Protein AF-A0A2E3BXY6-F1 (afdb_monomer)

Sequence (106 aa):
MKKYFLTLIILLLTLNFSFANSNYKSIEEVKSLNFELFEEIGLDENKMNYVSRVIYSTYKKAQHMASNGAAPQKALSLDKEAEEMLLRVLSHTELKKFNSIKHKLK

Radius of gyration: 14.96 Å; Cα contacts (8 Å, |Δi|>4): 57; chains: 1; bounding box: 46×29×30 Å

Secondary structure (DSSP, 8-state):
-HHHHHHHHHHHHHHT-TTSS-----HHHHHHHHHHHHHHHT--HHHHHHHHHHHHHHHHHHHHHHHTT--THHHHHHHHHHHHHHTTTS-HHHHHHHHHHGGG--

pLDDT: mean 81.66, std 17.7, range [39.91, 97.81]

Foldseek 3Di:
DVVVVVVVVVVVLVLLPLLPPDPDPDLVSLLVQCVVVCVVLVDDPVLSSQLSVLSVVLSVVVVVCVVVVHDPVVNVVSVVVSLVSSVVPDDPS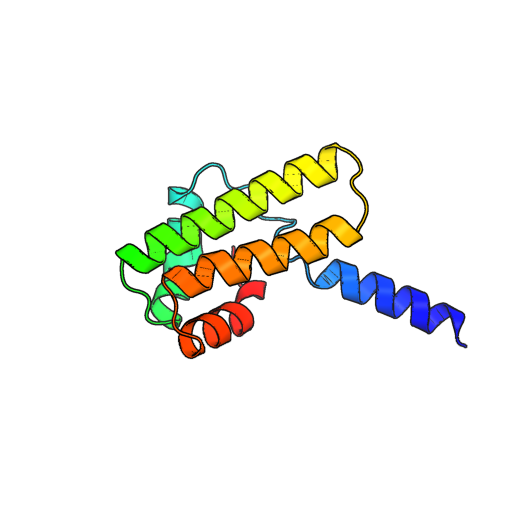SSVSCSVCVSVRD

Solvent-accessible surface area (backbone atoms only — not comparable to full-atom values): 6147 Å² total; per-residue (Å²): 122,69,69,63,53,54,54,48,52,54,52,54,60,61,64,72,55,60,66,81,79,52,83,78,88,47,45,65,51,42,34,66,61,33,43,71,61,39,52,73,67,63,52,51,73,69,48,43,55,52,50,19,46,48,51,46,50,52,48,54,51,49,52,53,35,63,76,67,71,57,61,71,71,59,55,61,52,48,55,52,51,46,51,62,58,45,55,76,76,35,52,73,68,50,46,52,49,47,65,75,48,51,80,70,55,89

Structure (mmCIF, N/CA/C/O backbone):
data_AF-A0A2E3BXY6-F1
#
_entry.id   AF-A0A2E3BXY6-F1
#
loop_
_atom_site.group_PDB
_atom_site.id
_atom_site.type_symbol
_atom_site.label_atom_id
_atom_site.label_alt_id
_atom_site.label_comp_id
_atom_site.label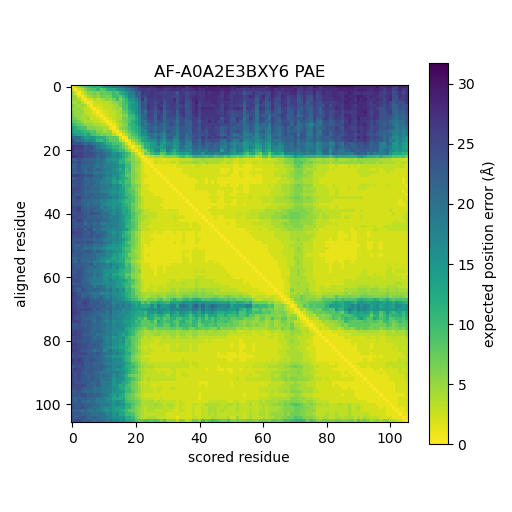_asym_id
_atom_site.label_entity_id
_atom_site.label_seq_id
_atom_site.pdbx_PDB_ins_code
_atom_site.Cartn_x
_atom_site.Cartn_y
_atom_site.Cartn_z
_atom_site.occupancy
_atom_site.B_iso_or_equiv
_atom_site.auth_seq_id
_atom_site.auth_comp_id
_atom_site.auth_asym_id
_atom_site.auth_atom_id
_atom_site.pdbx_PDB_model_num
ATOM 1 N N . MET A 1 1 ? 34.441 -18.0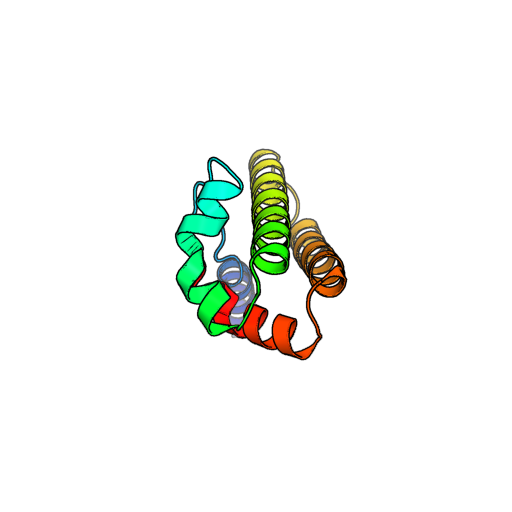94 7.442 1.00 49.41 1 MET A N 1
ATOM 2 C CA . MET A 1 1 ? 32.982 -18.122 7.708 1.00 49.41 1 MET A CA 1
ATOM 3 C C . MET A 1 1 ? 32.267 -16.766 7.589 1.00 49.41 1 MET A C 1
ATOM 5 O O . MET A 1 1 ? 31.055 -16.764 7.474 1.00 49.41 1 MET A O 1
ATOM 9 N N . LYS A 1 2 ? 32.960 -15.612 7.542 1.00 48.09 2 LYS A N 1
ATOM 10 C CA . LYS A 1 2 ? 32.301 -14.288 7.432 1.00 48.09 2 LYS A CA 1
AT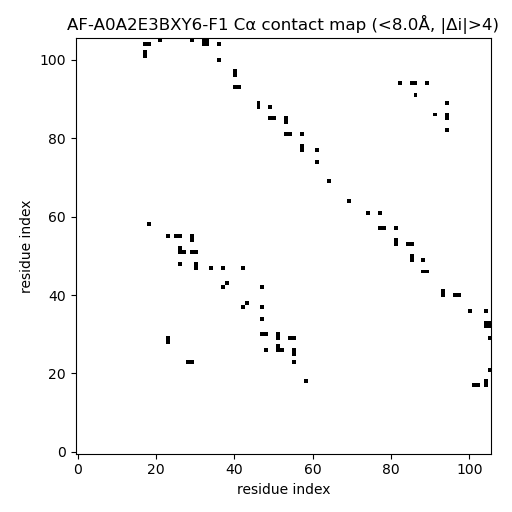OM 11 C C . LYS A 1 2 ? 31.724 -13.951 6.040 1.00 48.09 2 LYS A C 1
ATOM 13 O O . LYS A 1 2 ? 30.801 -13.155 5.949 1.00 48.09 2 LYS A O 1
ATOM 18 N N . LYS A 1 3 ? 32.238 -14.566 4.963 1.00 47.94 3 LYS A N 1
ATOM 19 C CA . LYS A 1 3 ? 31.813 -14.271 3.577 1.00 47.94 3 LYS A CA 1
ATOM 20 C C . LYS A 1 3 ? 30.401 -14.782 3.254 1.00 47.94 3 LYS A C 1
ATOM 22 O O . LYS A 1 3 ? 29.654 -14.066 2.607 1.00 47.94 3 LYS A O 1
ATOM 27 N N . TYR A 1 4 ? 30.026 -15.957 3.770 1.00 55.47 4 TYR A N 1
ATOM 28 C CA . TYR A 1 4 ? 28.687 -16.535 3.578 1.00 55.47 4 TYR A CA 1
ATOM 29 C C . TYR A 1 4 ? 27.592 -15.794 4.357 1.00 55.47 4 TYR A C 1
ATOM 31 O O . TYR A 1 4 ? 26.449 -15.748 3.921 1.00 55.47 4 TYR A O 1
ATOM 39 N N . PHE A 1 5 ? 27.949 -15.166 5.482 1.00 57.22 5 PHE A N 1
ATOM 40 C CA . PHE A 1 5 ? 27.028 -14.317 6.239 1.00 57.22 5 PHE A CA 1
ATOM 41 C C . PHE A 1 5 ? 26.639 -13.063 5.453 1.00 57.22 5 PHE A C 1
ATOM 43 O O . PHE A 1 5 ? 25.482 -12.661 5.476 1.00 57.22 5 PHE A O 1
ATOM 50 N N . LEU A 1 6 ? 27.585 -12.470 4.717 1.00 53.19 6 LEU A N 1
ATOM 51 C CA . LEU A 1 6 ? 27.319 -11.280 3.912 1.00 53.19 6 LEU A CA 1
ATOM 52 C C . LEU A 1 6 ? 26.392 -11.598 2.730 1.00 53.19 6 LEU A C 1
ATOM 54 O O . LEU A 1 6 ? 25.446 -10.858 2.484 1.00 53.19 6 LEU A O 1
ATOM 58 N N . THR A 1 7 ? 26.609 -12.722 2.040 1.00 57.47 7 THR A N 1
ATOM 59 C CA . THR A 1 7 ? 25.707 -13.186 0.974 1.00 57.47 7 THR A CA 1
ATOM 60 C C . THR A 1 7 ? 24.328 -13.559 1.503 1.00 57.47 7 THR A C 1
ATOM 62 O O . THR A 1 7 ? 23.342 -13.253 0.843 1.00 57.47 7 THR A O 1
ATOM 65 N N . LEU A 1 8 ? 24.234 -14.139 2.704 1.00 52.31 8 LEU A N 1
ATOM 66 C CA . LEU A 1 8 ? 22.951 -14.422 3.352 1.00 52.31 8 LEU A CA 1
ATOM 67 C C . LEU A 1 8 ? 22.194 -13.131 3.707 1.00 52.31 8 LEU A C 1
ATOM 69 O O . LEU A 1 8 ? 20.995 -13.047 3.471 1.00 52.31 8 LEU A O 1
ATOM 73 N N . ILE A 1 9 ? 22.889 -12.104 4.206 1.00 58.56 9 ILE A N 1
ATOM 74 C CA . ILE A 1 9 ? 22.304 -10.784 4.497 1.00 58.56 9 ILE A CA 1
ATOM 75 C C . ILE A 1 9 ? 21.829 -10.097 3.209 1.00 58.56 9 ILE A C 1
ATOM 77 O O . ILE A 1 9 ? 20.741 -9.529 3.190 1.00 58.56 9 ILE A O 1
ATOM 81 N N . ILE A 1 10 ? 22.598 -10.184 2.120 1.00 57.53 10 ILE A N 1
ATOM 82 C CA . ILE A 1 10 ? 22.210 -9.633 0.811 1.00 57.53 10 ILE A CA 1
ATOM 83 C C . ILE A 1 10 ? 20.988 -10.377 0.248 1.00 57.53 10 ILE A C 1
ATOM 85 O O . ILE A 1 10 ? 20.060 -9.733 -0.233 1.00 57.53 10 ILE A O 1
ATOM 89 N N . LEU A 1 11 ? 20.933 -11.708 0.377 1.00 52.12 11 LEU A N 1
ATOM 90 C CA . LEU A 1 11 ? 19.780 -12.513 -0.039 1.00 52.12 11 LEU A CA 1
ATOM 91 C C . LEU A 1 11 ? 18.527 -12.175 0.792 1.00 52.12 11 LEU A C 1
ATOM 93 O O . LEU A 1 11 ? 17.450 -11.973 0.237 1.00 52.12 11 LEU A O 1
ATOM 97 N N . LEU A 1 12 ? 18.668 -12.017 2.111 1.00 52.56 12 LEU A N 1
ATOM 98 C CA . LEU A 1 12 ? 17.580 -11.605 3.007 1.00 52.56 12 LEU A CA 1
ATOM 99 C C . LEU A 1 12 ? 17.086 -10.179 2.718 1.00 52.56 12 LEU A C 1
ATOM 101 O O . LEU A 1 12 ? 15.891 -9.917 2.817 1.00 52.56 12 LEU A O 1
ATOM 105 N N . LEU A 1 13 ? 17.970 -9.266 2.302 1.00 49.66 13 LEU A N 1
ATOM 106 C CA . LEU A 1 13 ? 17.590 -7.917 1.869 1.00 49.66 13 LEU A CA 1
ATOM 107 C C . LEU A 1 13 ? 16.783 -7.934 0.562 1.00 49.66 13 LEU A C 1
ATOM 109 O O . LEU A 1 13 ? 15.854 -7.142 0.430 1.00 49.66 13 LEU A O 1
ATOM 113 N N . THR A 1 14 ? 17.071 -8.857 -0.365 1.00 46.16 14 THR A N 1
ATOM 114 C CA . THR A 1 14 ? 16.266 -9.026 -1.592 1.00 46.16 14 THR A CA 1
ATOM 115 C C . THR A 1 14 ? 14.892 -9.657 -1.347 1.00 46.16 14 THR A C 1
ATOM 117 O O . THR A 1 14 ? 13.972 -9.417 -2.122 1.00 46.16 14 THR A O 1
ATOM 120 N N . LEU A 1 15 ? 14.718 -10.406 -0.251 1.00 40.97 15 LEU A N 1
ATOM 121 C CA . LEU A 1 15 ? 13.444 -11.049 0.102 1.00 40.97 15 LEU A CA 1
ATOM 122 C C . LEU A 1 15 ? 12.425 -10.090 0.741 1.00 40.97 15 LEU A C 1
ATOM 124 O O . LEU A 1 15 ? 11.237 -10.400 0.775 1.00 40.97 15 LEU A O 1
ATOM 128 N N . ASN A 1 16 ? 12.850 -8.911 1.206 1.00 39.91 16 ASN A N 1
ATOM 129 C CA . ASN A 1 16 ? 11.939 -7.914 1.788 1.00 39.91 16 ASN A CA 1
ATOM 130 C C . ASN A 1 16 ? 11.125 -7.137 0.739 1.00 39.91 16 ASN A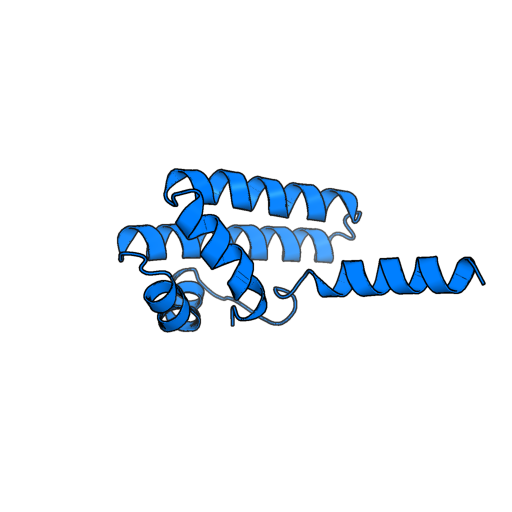 C 1
ATOM 132 O O . ASN A 1 16 ? 10.217 -6.386 1.097 1.00 39.91 16 ASN A O 1
ATOM 136 N N . PHE A 1 17 ? 11.404 -7.328 -0.554 1.00 46.12 17 PHE A N 1
ATOM 137 C CA . PHE A 1 17 ? 10.628 -6.732 -1.638 1.00 46.12 17 PHE A CA 1
ATOM 138 C C . PHE A 1 17 ? 9.608 -7.734 -2.190 1.00 46.12 17 PHE A C 1
ATOM 140 O O . PHE A 1 17 ? 9.796 -8.346 -3.236 1.00 46.12 17 PHE A O 1
ATOM 147 N N . SER A 1 18 ? 8.472 -7.872 -1.505 1.00 44.09 18 SER A N 1
ATOM 148 C CA . SER A 1 18 ? 7.325 -8.651 -2.011 1.00 44.09 18 SER A CA 1
ATOM 149 C C . SER A 1 18 ? 6.463 -7.900 -3.040 1.00 44.09 18 SER A C 1
ATOM 151 O O . SER A 1 18 ? 5.343 -8.303 -3.303 1.00 44.09 18 SER A O 1
ATOM 153 N N . PHE A 1 19 ? 6.973 -6.836 -3.673 1.00 49.34 19 PHE A N 1
ATOM 1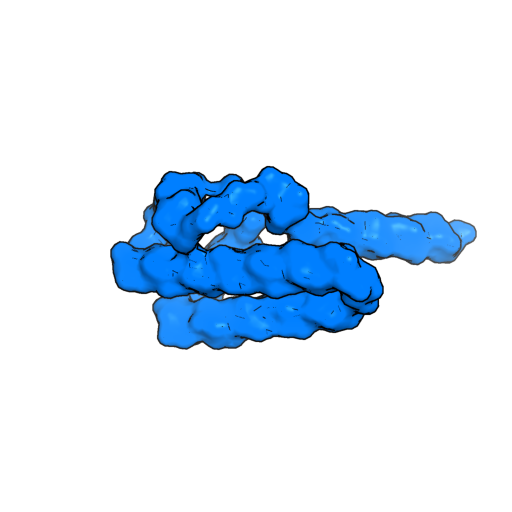54 C CA . PHE A 1 19 ? 6.285 -6.181 -4.800 1.00 49.34 19 PHE A CA 1
ATOM 155 C C . PHE A 1 19 ? 6.746 -6.687 -6.175 1.00 49.34 19 PHE A C 1
ATOM 157 O O . PHE A 1 19 ? 6.279 -6.200 -7.200 1.00 49.34 19 PHE A O 1
ATOM 164 N N . ALA A 1 20 ? 7.688 -7.633 -6.221 1.00 45.41 20 ALA A N 1
ATOM 165 C CA . ALA A 1 20 ? 8.354 -8.030 -7.460 1.00 45.41 20 ALA A CA 1
ATOM 166 C C . ALA A 1 20 ? 7.501 -8.903 -8.403 1.00 45.41 20 ALA A C 1
ATOM 168 O O . ALA A 1 20 ? 7.918 -9.110 -9.539 1.00 45.41 20 ALA A O 1
ATOM 169 N N . ASN A 1 21 ? 6.328 -9.392 -7.977 1.00 48.69 21 ASN A N 1
ATOM 170 C CA . ASN A 1 21 ? 5.491 -10.282 -8.798 1.00 48.69 21 ASN A CA 1
ATOM 171 C C . ASN A 1 21 ? 4.083 -9.752 -9.115 1.00 48.69 21 ASN A C 1
ATOM 173 O O . ASN A 1 21 ? 3.397 -10.320 -9.963 1.00 48.69 21 ASN A O 1
ATOM 177 N N . SER A 1 22 ? 3.652 -8.663 -8.483 1.00 59.53 22 SER A N 1
ATOM 178 C CA . SER A 1 22 ? 2.394 -7.994 -8.818 1.00 59.53 22 SER A CA 1
ATOM 179 C C . SER A 1 22 ? 2.628 -7.170 -10.082 1.00 59.53 22 SER A C 1
ATOM 181 O O . SER A 1 22 ? 3.580 -6.401 -10.100 1.00 59.53 22 SER A O 1
ATOM 183 N N . ASN A 1 23 ? 1.819 -7.297 -11.141 1.00 75.81 23 ASN A N 1
ATOM 184 C CA . ASN A 1 23 ? 1.840 -6.378 -12.292 1.00 75.81 23 ASN A CA 1
ATOM 185 C C . ASN A 1 23 ? 0.591 -5.504 -12.294 1.00 75.81 23 ASN A C 1
ATOM 187 O O . ASN A 1 23 ? -0.300 -5.693 -13.120 1.00 75.81 23 ASN A O 1
ATOM 191 N N . TYR A 1 24 ? 0.526 -4.578 -11.334 1.00 87.75 24 TYR A N 1
ATOM 192 C CA . TYR A 1 24 ? -0.620 -3.688 -11.204 1.00 87.75 24 TYR A CA 1
ATOM 193 C C . TYR A 1 24 ? -0.765 -2.784 -12.434 1.00 87.75 24 TYR A C 1
ATOM 195 O O . TYR A 1 24 ? 0.154 -2.048 -12.809 1.00 87.75 24 TYR A O 1
ATOM 203 N N . LYS A 1 25 ? -1.956 -2.802 -13.019 1.00 91.25 25 LYS A N 1
ATOM 204 C CA . LYS A 1 25 ? -2.423 -2.006 -14.155 1.00 91.25 25 LYS A CA 1
ATOM 205 C C . LYS A 1 25 ? -3.106 -0.720 -13.707 1.00 91.25 25 LYS A C 1
ATOM 207 O O . LYS A 1 25 ? -3.056 0.267 -14.436 1.00 91.25 25 LYS A O 1
ATOM 212 N N . SER A 1 26 ? -3.742 -0.714 -12.533 1.00 94.69 26 SER A N 1
ATOM 213 C CA . SER A 1 26 ? -4.400 0.472 -11.977 1.00 94.69 26 SER A CA 1
ATOM 214 C C . SER A 1 26 ? -4.476 0.456 -10.447 1.00 94.69 26 SER A C 1
ATOM 216 O O . SER A 1 26 ? -4.186 -0.547 -9.795 1.00 94.69 26 SER A O 1
ATOM 218 N N . ILE A 1 27 ? -4.887 1.588 -9.868 1.00 95.56 27 ILE A N 1
ATOM 219 C CA . ILE A 1 27 ? -5.138 1.731 -8.426 1.00 95.56 27 ILE A CA 1
ATOM 220 C C . ILE A 1 27 ? -6.330 0.862 -8.002 1.00 95.56 27 ILE A C 1
ATOM 222 O O . ILE A 1 27 ? -6.309 0.256 -6.933 1.00 95.56 27 ILE A O 1
ATOM 226 N N . GLU A 1 28 ? -7.360 0.782 -8.842 1.00 96.38 28 GLU A N 1
ATOM 227 C CA . GLU A 1 28 ? -8.555 -0.032 -8.613 1.00 96.38 28 GLU A CA 1
ATOM 228 C C . GLU A 1 28 ? -8.206 -1.519 -8.571 1.00 96.38 28 GLU A C 1
ATOM 230 O O . GLU A 1 28 ? -8.755 -2.249 -7.750 1.00 96.38 28 GLU A O 1
ATOM 235 N N . GLU A 1 29 ? -7.254 -1.965 -9.396 1.00 95.12 29 GLU A N 1
ATOM 236 C CA . GLU A 1 29 ? -6.760 -3.341 -9.351 1.00 95.12 29 GLU A CA 1
ATOM 237 C C . GLU A 1 29 ? -6.013 -3.622 -8.041 1.00 95.12 29 GLU A C 1
ATOM 239 O O . GLU A 1 29 ? -6.296 -4.630 -7.397 1.00 95.12 29 GLU A O 1
ATOM 244 N N . VAL A 1 30 ? -5.142 -2.709 -7.580 1.00 94.44 30 VAL A N 1
ATOM 245 C CA . VAL A 1 30 ? -4.491 -2.829 -6.257 1.00 94.44 30 VAL A CA 1
ATOM 246 C C . VAL A 1 30 ? -5.538 -2.987 -5.164 1.00 94.44 30 VAL A C 1
ATOM 248 O O . VAL A 1 30 ? -5.427 -3.877 -4.320 1.00 94.44 30 VAL A O 1
ATOM 251 N N . LYS A 1 31 ? -6.568 -2.141 -5.193 1.00 96.06 31 LYS A N 1
ATOM 252 C CA . LYS A 1 31 ? -7.642 -2.191 -4.211 1.00 96.06 31 LYS A CA 1
ATOM 253 C C . LYS A 1 31 ? -8.404 -3.508 -4.272 1.00 96.06 31 LYS A C 1
ATOM 255 O O . LYS A 1 31 ? -8.587 -4.143 -3.243 1.00 96.06 31 LYS A O 1
ATOM 260 N N . SER A 1 32 ? -8.825 -3.923 -5.463 1.00 95.44 32 SER A N 1
ATOM 261 C CA . SER A 1 32 ? -9.613 -5.140 -5.657 1.00 95.44 32 SER A CA 1
ATOM 262 C C . SER A 1 32 ? -8.849 -6.393 -5.240 1.00 95.44 32 SER A C 1
ATOM 264 O O . SER A 1 32 ? -9.440 -7.292 -4.651 1.00 95.44 32 SER A O 1
ATOM 266 N N . LEU A 1 33 ? -7.549 -6.467 -5.530 1.00 94.88 33 LEU A N 1
ATOM 267 C CA . LEU A 1 33 ? -6.719 -7.622 -5.183 1.00 94.88 33 LEU A CA 1
ATOM 268 C C . LEU A 1 33 ? -6.457 -7.730 -3.677 1.00 94.88 33 LEU A C 1
ATOM 270 O O . LEU A 1 33 ? -6.274 -8.836 -3.168 1.00 94.88 33 LEU A O 1
ATOM 274 N N . ASN A 1 34 ? -6.455 -6.597 -2.972 1.00 93.81 34 ASN A N 1
ATOM 275 C CA . ASN A 1 34 ? -6.072 -6.507 -1.564 1.00 93.81 34 ASN A CA 1
ATOM 276 C C . ASN A 1 34 ? -7.240 -6.139 -0.634 1.00 93.81 34 ASN A C 1
ATOM 278 O O . ASN A 1 34 ? -7.015 -5.873 0.544 1.00 93.81 34 ASN A O 1
ATOM 282 N N . PHE A 1 35 ? -8.477 -6.149 -1.139 1.00 94.69 35 PHE A N 1
ATOM 283 C CA . PHE A 1 35 ? -9.668 -5.727 -0.399 1.00 94.69 35 PHE A CA 1
ATOM 284 C C . PHE A 1 35 ? -9.830 -6.487 0.925 1.00 94.69 35 PHE A C 1
ATOM 286 O O . PHE A 1 35 ? -9.901 -5.865 1.979 1.00 94.69 35 PHE A O 1
ATOM 293 N N . GLU A 1 36 ? -9.760 -7.821 0.886 1.00 94.44 36 GLU A N 1
ATOM 294 C CA . GLU A 1 36 ? -9.866 -8.681 2.077 1.00 94.44 36 GLU A CA 1
ATOM 295 C C . GLU A 1 36 ? -8.789 -8.360 3.131 1.00 94.44 36 GLU A C 1
ATOM 297 O O . GLU A 1 36 ? -9.067 -8.333 4.327 1.00 94.44 36 GLU A O 1
ATOM 302 N N . LEU A 1 37 ? -7.558 -8.059 2.698 1.00 93.50 37 LEU A N 1
ATOM 303 C CA . LEU A 1 37 ? -6.468 -7.678 3.605 1.00 93.50 37 LEU A CA 1
ATOM 304 C C . LEU A 1 37 ? -6.725 -6.311 4.243 1.00 93.50 37 LEU A C 1
ATOM 306 O O . LEU A 1 37 ? -6.398 -6.089 5.408 1.00 93.50 37 LEU A O 1
ATOM 310 N N . PHE A 1 38 ? -7.297 -5.377 3.487 1.00 95.38 38 PHE A N 1
ATOM 311 C CA . PHE A 1 38 ? -7.655 -4.068 4.016 1.00 95.38 38 PHE A CA 1
ATOM 312 C C . PHE A 1 38 ? -8.824 -4.150 5.001 1.00 95.38 38 PHE A C 1
ATOM 314 O O . PHE A 1 38 ? -8.795 -3.453 6.019 1.00 95.38 38 PHE A O 1
ATOM 321 N N . GLU A 1 39 ? -9.796 -5.030 4.756 1.00 95.00 39 GLU A N 1
ATOM 322 C CA . GLU A 1 39 ? -10.855 -5.343 5.718 1.00 95.00 39 GLU A CA 1
ATOM 323 C C . GLU A 1 39 ? -10.294 -5.988 6.995 1.00 95.00 39 GLU A C 1
ATOM 325 O O . GLU A 1 39 ? -10.676 -5.579 8.089 1.00 95.00 39 GLU A O 1
ATOM 330 N N . GLU A 1 40 ? -9.325 -6.909 6.894 1.00 93.06 40 GLU A N 1
ATOM 331 C CA . GLU A 1 40 ? -8.655 -7.523 8.058 1.00 93.06 40 GLU A CA 1
ATOM 332 C C . GLU A 1 40 ? -7.952 -6.473 8.945 1.00 93.06 40 GLU A C 1
ATOM 334 O O . GLU A 1 40 ? -7.967 -6.556 10.178 1.00 93.06 40 GLU A O 1
ATOM 339 N N . ILE A 1 41 ? -7.360 -5.440 8.335 1.00 92.81 41 ILE A N 1
ATOM 340 C CA . ILE A 1 41 ? -6.773 -4.310 9.073 1.00 92.81 41 ILE A CA 1
ATOM 341 C C . ILE A 1 41 ? -7.865 -3.464 9.754 1.00 92.81 41 ILE A C 1
ATOM 343 O O . ILE A 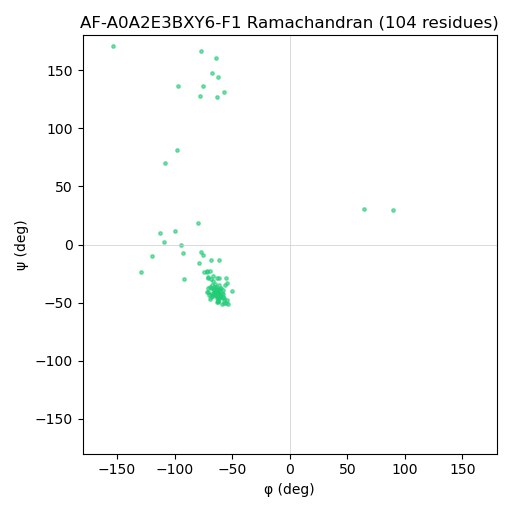1 41 ? -7.607 -2.890 10.821 1.00 92.81 41 ILE A O 1
ATOM 347 N N . GLY A 1 42 ? -9.067 -3.421 9.173 1.00 94.62 42 GLY A N 1
ATOM 348 C CA . GLY A 1 42 ? -10.189 -2.576 9.580 1.00 94.62 42 GLY A CA 1
ATOM 349 C C . GLY A 1 42 ? -10.199 -1.211 8.889 1.00 94.62 42 GLY A C 1
ATOM 350 O O . GLY A 1 42 ? -10.624 -0.228 9.493 1.00 94.62 42 GLY A O 1
ATOM 351 N N . LEU A 1 43 ? -9.674 -1.119 7.662 1.00 96.19 43 LEU A N 1
ATOM 352 C CA . LEU A 1 43 ? -9.661 0.130 6.900 1.00 96.19 43 LEU A CA 1
ATOM 353 C C . LEU A 1 43 ? -11.049 0.436 6.336 1.00 96.19 43 LEU A C 1
ATOM 355 O O . LEU A 1 43 ? -11.699 -0.435 5.771 1.00 96.19 43 LEU A O 1
ATOM 359 N N . ASP A 1 44 ? -11.475 1.694 6.428 1.00 96.56 44 ASP A N 1
ATOM 360 C CA . ASP A 1 44 ? -12.642 2.177 5.692 1.00 96.56 44 ASP A CA 1
ATOM 361 C C . ASP A 1 44 ? -12.317 2.436 4.208 1.00 96.56 44 ASP A C 1
ATOM 363 O O . ASP A 1 44 ? -11.156 2.533 3.805 1.00 96.56 44 ASP A O 1
ATOM 367 N N . GLU A 1 45 ? -13.359 2.600 3.396 1.00 96.00 45 GLU A N 1
ATOM 368 C CA . GLU A 1 45 ? -13.287 2.844 1.950 1.00 96.00 45 GLU A CA 1
ATOM 369 C C . GLU A 1 45 ? -12.329 3.990 1.561 1.00 96.00 45 GLU A C 1
ATOM 371 O O . GLU A 1 45 ? -11.565 3.877 0.597 1.00 96.00 45 GLU A O 1
ATOM 376 N N . ASN A 1 46 ? -12.308 5.087 2.325 1.00 97.00 46 ASN A N 1
ATOM 377 C CA . ASN A 1 46 ? -11.441 6.231 2.040 1.00 97.00 46 ASN A CA 1
ATOM 378 C C . ASN A 1 46 ? -9.974 5.886 2.304 1.00 97.00 46 ASN A C 1
ATOM 380 O O . ASN A 1 46 ? -9.103 6.198 1.482 1.00 97.00 46 ASN A O 1
ATOM 384 N N . LYS A 1 47 ? -9.697 5.202 3.419 1.00 97.44 47 LYS A N 1
ATOM 385 C CA . LYS A 1 47 ? -8.357 4.696 3.732 1.00 97.44 47 LYS A CA 1
ATOM 386 C C . LYS A 1 47 ? -7.909 3.670 2.700 1.00 97.44 47 LYS A C 1
ATOM 388 O O . LYS A 1 47 ? -6.793 3.791 2.205 1.00 97.44 47 LYS A O 1
ATOM 393 N N . MET A 1 48 ? -8.763 2.727 2.299 1.00 97.69 48 MET A N 1
ATOM 394 C CA . MET A 1 48 ? -8.444 1.745 1.255 1.00 97.69 48 MET A CA 1
ATOM 395 C C . MET A 1 48 ? -8.049 2.420 -0.059 1.00 97.69 48 MET A C 1
ATOM 397 O O . MET A 1 48 ? -7.033 2.065 -0.660 1.00 97.69 48 MET A O 1
ATOM 401 N N . ASN A 1 49 ? -8.812 3.428 -0.486 1.00 97.75 49 ASN A N 1
ATOM 402 C CA . ASN A 1 49 ? -8.523 4.189 -1.700 1.00 97.75 49 ASN A CA 1
ATOM 403 C C . ASN A 1 49 ? -7.159 4.888 -1.613 1.00 97.75 49 ASN A C 1
ATOM 405 O O . ASN A 1 49 ? -6.373 4.849 -2.562 1.00 97.75 49 ASN A O 1
ATOM 409 N N . TYR A 1 50 ? -6.843 5.500 -0.471 1.00 97.81 50 TYR A N 1
ATOM 410 C CA . TYR A 1 50 ? -5.564 6.174 -0.275 1.00 97.81 50 TYR A CA 1
ATOM 411 C C . TYR A 1 50 ? -4.386 5.189 -0.196 1.00 97.81 50 TYR A C 1
ATOM 413 O O . TYR A 1 50 ? -3.381 5.374 -0.882 1.00 97.81 50 TYR A O 1
ATOM 421 N N . VAL A 1 51 ? -4.510 4.115 0.587 1.00 96.56 51 VAL A N 1
ATOM 422 C CA . VAL A 1 51 ? -3.483 3.067 0.713 1.00 96.56 51 VAL A CA 1
ATOM 423 C C . VAL A 1 51 ? -3.186 2.441 -0.650 1.00 96.56 51 VAL A C 1
ATOM 425 O O . VAL A 1 51 ? -2.020 2.301 -1.019 1.00 96.56 51 VAL A O 1
ATOM 428 N N . SER A 1 52 ? -4.219 2.167 -1.450 1.00 96.56 52 SER A N 1
ATOM 429 C CA . SER A 1 52 ? -4.065 1.623 -2.807 1.00 96.56 52 SER A CA 1
ATOM 430 C C . SER A 1 52 ? -3.283 2.567 -3.724 1.00 96.56 52 SER A C 1
ATOM 432 O O . SER A 1 52 ? -2.422 2.119 -4.482 1.00 96.56 52 SER A O 1
ATOM 434 N N . ARG A 1 53 ? -3.509 3.887 -3.622 1.00 97.06 53 ARG A N 1
ATOM 435 C CA . ARG A 1 53 ? -2.726 4.899 -4.358 1.00 97.06 53 ARG A CA 1
ATOM 436 C C . ARG A 1 53 ? -1.259 4.890 -3.956 1.00 97.06 53 ARG A C 1
ATOM 438 O O . ARG A 1 53 ? -0.395 4.980 -4.828 1.00 97.06 53 ARG A O 1
ATOM 445 N N . VAL A 1 54 ? -0.978 4.785 -2.658 1.00 95.94 54 VAL A N 1
ATOM 446 C CA . VAL A 1 54 ? 0.398 4.725 -2.151 1.00 95.94 54 VAL A CA 1
ATOM 447 C C . VAL A 1 54 ? 1.097 3.471 -2.667 1.00 95.94 54 VAL A C 1
ATOM 449 O O . VAL A 1 54 ? 2.169 3.588 -3.254 1.00 95.94 54 VAL A O 1
ATOM 452 N N . ILE A 1 55 ? 0.473 2.296 -2.537 1.00 93.38 55 ILE A N 1
ATOM 453 C CA . ILE A 1 55 ? 1.023 1.027 -3.038 1.00 93.38 55 ILE A CA 1
ATOM 454 C C . ILE A 1 55 ? 1.302 1.117 -4.541 1.00 93.38 55 ILE A C 1
ATOM 456 O O . ILE A 1 55 ? 2.418 0.829 -4.971 1.00 93.38 55 ILE A O 1
ATOM 460 N N . TYR A 1 56 ? 0.330 1.576 -5.335 1.00 93.81 56 TYR A N 1
ATOM 461 C CA . TYR A 1 56 ? 0.482 1.693 -6.785 1.00 93.81 56 TYR A CA 1
ATOM 462 C C . TYR A 1 56 ? 1.616 2.654 -7.181 1.00 93.81 56 TYR A C 1
ATOM 464 O O . TYR A 1 56 ? 2.446 2.333 -8.031 1.00 93.81 56 TYR A O 1
ATOM 472 N N . SER A 1 57 ? 1.692 3.826 -6.545 1.00 92.69 57 SER A N 1
ATOM 473 C CA . SER A 1 57 ? 2.741 4.820 -6.806 1.00 92.69 57 SER A CA 1
ATOM 474 C C . SER A 1 57 ? 4.132 4.281 -6.467 1.00 92.69 57 SER A C 1
ATOM 476 O O . SER A 1 57 ? 5.047 4.343 -7.292 1.00 92.69 57 SER A O 1
ATOM 478 N N . THR A 1 58 ? 4.280 3.683 -5.283 1.00 91.25 58 THR A N 1
ATOM 479 C CA . THR A 1 58 ? 5.514 3.033 -4.824 1.00 91.25 58 THR A CA 1
ATOM 480 C C . THR A 1 58 ? 5.932 1.928 -5.789 1.00 91.25 58 THR A C 1
ATOM 482 O O . THR A 1 58 ? 7.085 1.881 -6.213 1.00 91.25 58 THR A O 1
ATOM 485 N N . TYR A 1 59 ? 4.987 1.096 -6.221 1.00 88.44 59 TYR A N 1
ATOM 486 C CA . TYR A 1 59 ? 5.218 0.049 -7.207 1.00 88.44 59 TYR A CA 1
ATOM 487 C C . TYR A 1 59 ? 5.745 0.598 -8.544 1.00 88.44 59 TYR A C 1
ATOM 489 O O . TYR A 1 59 ? 6.785 0.156 -9.036 1.00 88.44 59 TYR A O 1
ATOM 497 N N . LYS A 1 60 ? 5.081 1.607 -9.125 1.00 89.06 60 LYS A N 1
ATOM 498 C CA . LYS A 1 60 ? 5.508 2.219 -10.396 1.00 89.06 60 LYS A CA 1
ATOM 499 C C . LYS A 1 60 ? 6.876 2.889 -10.285 1.00 89.06 60 LYS A C 1
ATOM 501 O O . LYS A 1 60 ? 7.685 2.770 -11.207 1.00 89.06 60 LYS A O 1
ATOM 506 N N . LYS A 1 61 ? 7.162 3.553 -9.161 1.00 88.81 61 LYS A N 1
ATOM 507 C CA . LYS A 1 61 ? 8.490 4.117 -8.874 1.00 88.81 61 LYS A CA 1
ATOM 508 C C . LYS A 1 61 ? 9.552 3.018 -8.804 1.00 88.81 61 LYS A C 1
ATOM 510 O O . LYS A 1 61 ? 10.588 3.150 -9.453 1.00 88.81 61 LYS A O 1
ATOM 515 N N . ALA A 1 62 ? 9.279 1.920 -8.096 1.00 85.06 62 ALA A N 1
ATOM 516 C CA . ALA A 1 62 ? 10.188 0.780 -7.996 1.00 85.06 62 ALA A CA 1
ATOM 517 C C . ALA A 1 62 ? 10.470 0.147 -9.369 1.00 85.06 62 ALA A C 1
ATOM 519 O O . ALA A 1 62 ? 11.633 -0.059 -9.712 1.00 85.06 62 ALA A O 1
ATOM 520 N N . GLN A 1 63 ? 9.440 -0.079 -10.195 1.00 83.38 63 GLN A N 1
ATOM 521 C CA . GLN A 1 63 ? 9.606 -0.567 -11.571 1.00 83.38 63 GLN A CA 1
ATOM 522 C C . GLN A 1 63 ? 10.499 0.352 -12.412 1.00 83.38 63 GLN A C 1
ATOM 524 O O . GLN A 1 63 ? 11.415 -0.114 -13.093 1.00 83.38 63 GLN A O 1
ATOM 529 N N . HIS A 1 64 ? 10.240 1.662 -12.375 1.00 84.19 64 HIS A N 1
ATOM 530 C CA . HIS A 1 64 ? 11.020 2.645 -13.125 1.00 84.19 64 HIS A CA 1
ATOM 531 C C . HIS A 1 64 ? 12.486 2.659 -12.671 1.00 84.19 64 HIS A C 1
ATOM 533 O O . HIS A 1 64 ? 13.404 2.733 -13.482 1.00 84.19 64 HIS A O 1
ATOM 539 N N . MET A 1 65 ? 12.723 2.537 -11.367 1.00 84.62 65 MET A N 1
ATOM 540 C CA . MET A 1 65 ? 14.064 2.453 -10.798 1.00 84.62 65 MET A CA 1
ATOM 541 C C . MET A 1 65 ? 14.796 1.170 -11.199 1.00 84.62 65 MET A C 1
ATOM 543 O O . MET A 1 65 ? 15.965 1.244 -11.576 1.00 84.62 65 MET A O 1
ATOM 547 N N . ALA A 1 66 ? 14.116 0.022 -11.161 1.00 81.12 66 ALA A N 1
ATOM 548 C CA . ALA A 1 66 ? 14.670 -1.257 -11.600 1.00 81.12 66 ALA A CA 1
ATOM 549 C C . ALA A 1 66 ? 15.035 -1.227 -13.092 1.00 81.12 66 ALA A C 1
ATOM 551 O O . ALA A 1 66 ? 16.130 -1.638 -13.466 1.00 81.12 66 ALA A O 1
ATOM 552 N N . SER A 1 67 ? 14.162 -0.646 -13.922 1.00 81.00 67 SER A N 1
ATOM 553 C CA . SER A 1 67 ? 14.389 -0.483 -15.367 1.00 81.00 67 SER A CA 1
ATOM 554 C C . SER A 1 67 ? 15.595 0.411 -15.680 1.00 81.00 67 SER A C 1
ATOM 556 O O . SER A 1 67 ? 16.256 0.224 -16.694 1.00 81.00 67 SER A O 1
ATOM 558 N N . ASN A 1 68 ? 15.910 1.355 -14.789 1.00 82.06 68 ASN A N 1
ATOM 559 C CA . ASN A 1 68 ? 17.008 2.312 -14.943 1.00 82.06 68 ASN A CA 1
ATOM 560 C C . ASN A 1 68 ? 18.287 1.924 -14.171 1.00 82.06 68 ASN A C 1
ATOM 562 O O . ASN A 1 68 ? 19.177 2.759 -14.016 1.00 82.06 68 ASN A O 1
ATOM 566 N N . GLY A 1 69 ? 18.384 0.697 -13.642 1.00 76.00 69 GLY A N 1
ATOM 567 C CA . GLY A 1 69 ? 19.582 0.218 -12.935 1.00 76.00 69 GLY A CA 1
ATOM 568 C C . GLY A 1 69 ? 19.895 0.969 -11.633 1.00 76.00 69 GLY A C 1
ATOM 569 O O . GLY A 1 69 ? 21.059 1.148 -11.275 1.00 76.00 69 GLY A O 1
ATOM 570 N N . ALA A 1 70 ? 18.871 1.467 -10.935 1.00 74.38 70 ALA A N 1
ATOM 571 C CA . ALA A 1 70 ? 19.041 2.264 -9.725 1.00 74.38 70 ALA A CA 1
ATOM 572 C C . ALA A 1 70 ? 19.733 1.497 -8.579 1.00 74.38 70 ALA A C 1
ATOM 574 O O . ALA A 1 70 ? 19.484 0.316 -8.348 1.00 74.38 70 ALA A O 1
ATOM 575 N N . ALA A 1 71 ? 20.558 2.210 -7.804 1.00 70.06 71 ALA A N 1
ATOM 576 C CA . ALA A 1 71 ? 21.275 1.648 -6.663 1.00 70.06 71 ALA A CA 1
ATOM 577 C C . ALA A 1 71 ? 20.338 1.247 -5.494 1.00 70.06 71 ALA A C 1
ATOM 579 O O . ALA A 1 71 ? 19.358 1.956 -5.230 1.00 70.06 71 ALA A O 1
ATOM 580 N N . PRO A 1 72 ? 20.677 0.196 -4.717 1.00 63.56 72 PRO A N 1
ATOM 581 C CA . PRO A 1 72 ? 19.859 -0.311 -3.607 1.00 63.56 72 PRO A CA 1
ATOM 582 C C . PRO A 1 72 ? 19.490 0.718 -2.529 1.00 63.56 72 PRO A C 1
ATOM 584 O O . PRO A 1 72 ? 18.423 0.609 -1.930 1.00 63.56 72 PRO A O 1
ATOM 587 N N . GLN A 1 73 ? 20.315 1.750 -2.289 1.00 67.50 73 GLN A N 1
ATOM 588 C CA . GLN A 1 73 ? 19.986 2.783 -1.292 1.00 67.50 73 GLN A CA 1
ATOM 589 C C . GLN A 1 73 ? 18.696 3.544 -1.632 1.00 67.50 73 GLN A C 1
ATOM 591 O O . GLN A 1 73 ? 17.994 3.991 -0.728 1.00 67.50 73 GLN A O 1
ATOM 596 N N . LYS A 1 74 ? 18.350 3.659 -2.921 1.00 70.44 74 LYS A N 1
ATOM 597 C CA . LYS A 1 74 ? 17.115 4.326 -3.346 1.00 70.44 74 LYS A CA 1
ATOM 598 C C . LYS A 1 74 ? 15.858 3.500 -3.029 1.00 70.44 74 LYS A C 1
ATOM 600 O O . LYS A 1 74 ? 14.774 4.067 -2.917 1.00 70.44 74 LYS A O 1
ATOM 605 N N . ALA A 1 75 ? 15.980 2.180 -2.867 1.00 68.94 75 ALA A N 1
ATOM 606 C CA . ALA A 1 75 ? 14.857 1.331 -2.465 1.00 68.94 75 ALA A CA 1
ATOM 607 C C . ALA A 1 75 ? 14.472 1.575 -0.996 1.00 68.94 75 ALA A C 1
ATOM 609 O O . ALA A 1 75 ? 13.296 1.730 -0.687 1.00 68.94 75 ALA A O 1
ATOM 610 N N . LEU A 1 76 ? 15.465 1.732 -0.110 1.00 68.50 76 LEU A N 1
ATOM 611 C CA . LEU A 1 76 ? 15.233 2.067 1.303 1.00 68.50 76 LEU A CA 1
ATOM 612 C C . LEU A 1 76 ? 14.543 3.428 1.476 1.00 68.50 76 LEU A C 1
ATOM 614 O O . LEU A 1 76 ? 13.673 3.576 2.332 1.00 68.50 76 LEU A O 1
ATOM 618 N N . SER A 1 77 ? 14.893 4.426 0.655 1.00 81.00 77 SER A N 1
ATOM 619 C CA . SER A 1 77 ? 14.198 5.720 0.682 1.00 81.00 77 SER A CA 1
ATOM 620 C C . SER A 1 77 ? 12.748 5.622 0.212 1.00 81.00 77 SER A C 1
ATOM 622 O O . SER A 1 77 ? 11.906 6.371 0.696 1.00 81.00 77 SER A O 1
ATOM 624 N N . LEU A 1 78 ? 12.455 4.698 -0.705 1.00 85.44 78 LEU A N 1
ATOM 625 C CA . LEU A 1 78 ? 11.119 4.518 -1.260 1.00 85.44 78 LEU A CA 1
ATOM 626 C C . LEU A 1 78 ? 10.156 3.901 -0.234 1.00 85.44 78 LEU A C 1
ATOM 628 O O . LEU A 1 78 ? 9.022 4.358 -0.114 1.00 85.44 78 LEU A O 1
ATOM 632 N N . ASP A 1 79 ? 10.613 2.913 0.541 1.00 83.62 79 ASP A N 1
ATOM 633 C CA . ASP A 1 79 ? 9.818 2.343 1.637 1.00 83.62 79 ASP A CA 1
ATOM 634 C C . ASP A 1 79 ? 9.520 3.390 2.718 1.00 83.62 79 ASP A C 1
ATOM 636 O O . ASP A 1 79 ? 8.377 3.508 3.158 1.00 83.62 79 ASP A O 1
ATOM 640 N N . LYS A 1 80 ? 10.512 4.209 3.093 1.00 89.00 80 LYS A N 1
ATOM 641 C CA . LYS A 1 80 ? 10.312 5.288 4.071 1.00 89.00 80 LYS A CA 1
ATOM 642 C C . LYS A 1 80 ? 9.310 6.337 3.575 1.00 89.00 80 LYS A C 1
ATOM 644 O O . LYS A 1 80 ? 8.426 6.739 4.325 1.00 89.00 80 LYS A O 1
ATOM 649 N N . GLU A 1 81 ? 9.418 6.752 2.311 1.00 91.56 81 GLU A N 1
ATOM 650 C CA . GLU A 1 81 ? 8.458 7.675 1.690 1.00 91.56 81 GLU A CA 1
ATOM 651 C C . GLU A 1 81 ? 7.035 7.089 1.720 1.00 91.56 81 GLU A C 1
ATOM 653 O O . GLU A 1 81 ? 6.071 7.788 2.035 1.00 91.56 81 GLU A O 1
ATOM 658 N N . ALA A 1 82 ? 6.898 5.791 1.431 1.00 92.50 82 ALA A N 1
ATOM 659 C CA . ALA A 1 82 ? 5.616 5.100 1.482 1.00 92.50 82 ALA A CA 1
ATOM 660 C C . ALA A 1 82 ? 5.027 5.087 2.900 1.00 92.50 82 ALA A C 1
ATOM 662 O O . ALA A 1 82 ? 3.853 5.414 3.065 1.00 92.50 82 ALA A O 1
ATOM 663 N N . GLU A 1 83 ? 5.823 4.771 3.923 1.00 93.06 83 GLU A N 1
ATOM 664 C CA . GLU A 1 83 ? 5.376 4.799 5.322 1.00 93.06 83 GLU A CA 1
ATOM 665 C C . GLU A 1 83 ? 4.921 6.198 5.760 1.00 93.06 83 GLU A C 1
ATOM 667 O O . GLU A 1 83 ? 3.840 6.340 6.334 1.00 93.06 83 GLU A O 1
ATOM 672 N N . GLU A 1 84 ? 5.684 7.244 5.428 1.00 95.44 84 GLU A N 1
ATOM 673 C CA . GLU A 1 84 ? 5.313 8.637 5.716 1.00 95.44 84 GLU A CA 1
ATOM 674 C C . GLU A 1 84 ? 4.001 9.036 5.026 1.00 95.44 84 GLU A C 1
ATOM 676 O O . GLU A 1 84 ? 3.167 9.732 5.612 1.00 95.44 84 GLU A O 1
ATOM 681 N N . MET A 1 85 ? 3.777 8.576 3.790 1.00 96.12 85 MET A N 1
ATOM 682 C CA . MET A 1 85 ? 2.514 8.800 3.089 1.00 96.12 85 MET A CA 1
ATOM 683 C C . MET A 1 85 ? 1.352 8.058 3.751 1.00 96.12 85 MET A C 1
ATOM 685 O O . MET A 1 85 ? 0.280 8.649 3.882 1.00 96.12 85 MET A O 1
ATOM 689 N N . LEU A 1 86 ? 1.542 6.802 4.167 1.00 96.38 86 LEU A N 1
ATOM 690 C CA . LEU A 1 86 ? 0.512 5.994 4.828 1.00 96.38 86 LEU A CA 1
ATOM 691 C C . LEU A 1 86 ? 0.090 6.598 6.174 1.00 96.38 86 LEU A C 1
ATOM 693 O O . LEU A 1 86 ? -1.105 6.648 6.458 1.00 96.38 86 LEU A O 1
ATOM 697 N N . LEU A 1 87 ? 1.029 7.137 6.958 1.00 96.38 87 LEU A N 1
ATOM 698 C CA . LEU A 1 87 ? 0.743 7.805 8.239 1.00 96.38 87 LEU A CA 1
ATOM 699 C C . LEU A 1 87 ? -0.156 9.043 8.119 1.00 96.38 87 LEU A C 1
ATOM 701 O O . LEU A 1 87 ? -0.685 9.511 9.124 1.00 96.38 87 LEU A O 1
ATOM 705 N N . ARG A 1 88 ? -0.372 9.576 6.910 1.00 95.88 88 ARG A N 1
ATOM 706 C CA . ARG A 1 88 ? -1.334 10.670 6.696 1.00 95.88 88 ARG A CA 1
ATOM 707 C C . ARG A 1 88 ? -2.787 10.233 6.883 1.00 95.88 88 ARG A C 1
ATOM 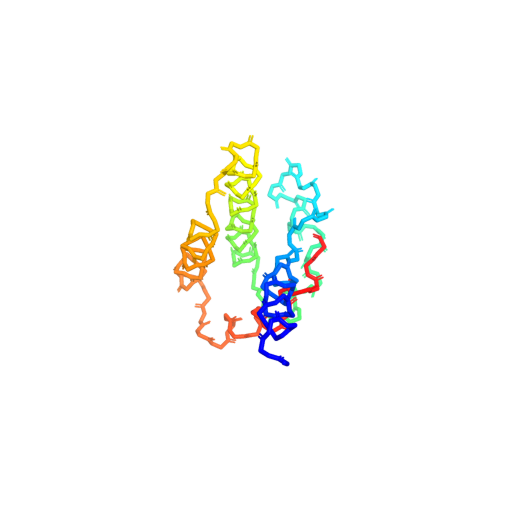709 O O . ARG A 1 88 ? -3.635 11.088 7.115 1.00 95.88 88 ARG A O 1
ATOM 716 N N . VAL A 1 89 ? -3.077 8.937 6.753 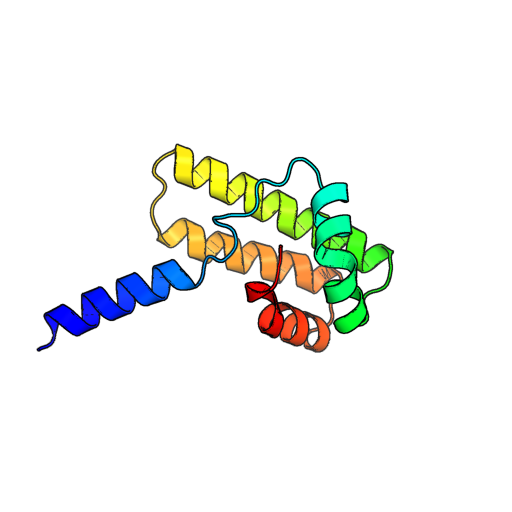1.00 96.12 89 VAL A N 1
ATOM 717 C CA . VAL A 1 89 ? -4.439 8.381 6.873 1.00 96.12 89 VAL A CA 1
ATOM 718 C C . VAL A 1 89 ? -4.535 7.204 7.844 1.00 96.12 89 VAL A C 1
ATOM 720 O O . VAL A 1 89 ? -5.616 6.929 8.365 1.00 96.12 89 VAL A O 1
ATOM 723 N N . LEU A 1 90 ? -3.423 6.508 8.096 1.00 95.81 90 LEU A N 1
ATOM 724 C CA . LEU A 1 90 ? -3.343 5.393 9.030 1.00 95.81 90 LEU A CA 1
ATOM 725 C C . LEU A 1 90 ? -2.817 5.867 10.384 1.00 95.81 90 LEU A C 1
ATOM 727 O O . LEU A 1 90 ? -1.818 6.578 10.473 1.00 95.81 90 LEU A O 1
ATOM 731 N N . SER A 1 91 ? -3.441 5.392 11.457 1.00 96.00 91 SER A N 1
ATOM 732 C CA . SER A 1 91 ? -2.843 5.432 12.788 1.00 96.00 91 SER A CA 1
ATOM 733 C C . SER A 1 91 ? -1.584 4.558 12.845 1.00 96.00 91 SER A C 1
ATOM 735 O O . SER A 1 91 ? -1.411 3.623 12.063 1.00 96.00 91 SER A O 1
ATOM 737 N N . HIS A 1 92 ? -0.727 4.792 13.840 1.00 95.25 92 HIS A N 1
ATOM 738 C CA . HIS A 1 92 ? 0.453 3.952 14.072 1.00 95.25 92 HIS A CA 1
ATOM 739 C C . HIS A 1 92 ? 0.093 2.467 14.262 1.00 95.25 92 HIS A C 1
ATOM 741 O O . HIS A 1 92 ? 0.825 1.586 13.813 1.00 95.25 92 HIS A O 1
ATOM 747 N N . THR A 1 93 ? -1.051 2.177 14.889 1.00 95.69 93 THR A N 1
ATOM 748 C CA . THR A 1 93 ? -1.548 0.806 15.072 1.00 95.69 93 THR A CA 1
ATOM 749 C C . THR A 1 93 ? -1.961 0.172 13.745 1.00 95.69 93 THR A C 1
ATOM 751 O O . THR A 1 93 ? -1.596 -0.973 13.480 1.00 95.69 93 THR A O 1
ATOM 754 N N . GLU A 1 94 ? -2.687 0.904 12.897 1.00 95.25 94 GLU A N 1
ATOM 755 C CA . GLU A 1 94 ? -3.075 0.440 11.557 1.00 95.25 94 GLU A CA 1
ATOM 756 C C . GLU A 1 94 ? -1.849 0.235 10.665 1.00 95.25 94 GLU A C 1
ATOM 758 O O . GLU A 1 94 ? -1.748 -0.801 10.014 1.00 95.25 94 GLU A O 1
ATOM 763 N N . LEU A 1 95 ? -0.875 1.151 10.695 1.00 94.75 95 LEU A N 1
ATOM 764 C CA . LEU A 1 95 ? 0.378 0.992 9.958 1.00 94.75 95 LEU A CA 1
ATOM 765 C C . LEU A 1 95 ? 1.157 -0.241 10.431 1.00 94.75 95 LEU A C 1
ATOM 767 O O . LEU A 1 95 ? 1.671 -0.999 9.613 1.00 94.75 95 LEU A O 1
ATOM 771 N N . LYS A 1 96 ? 1.219 -0.489 11.744 1.00 94.56 96 LYS A N 1
ATOM 772 C CA . LYS A 1 96 ? 1.872 -1.687 12.287 1.00 94.56 96 LYS A CA 1
ATOM 773 C C . LYS A 1 96 ? 1.196 -2.970 11.792 1.00 94.56 96 LYS A C 1
ATOM 775 O O . LYS A 1 96 ? 1.894 -3.906 11.404 1.00 94.56 96 LYS A O 1
ATOM 780 N N . LYS A 1 97 ? -0.142 -3.009 11.774 1.00 94.12 97 LYS A N 1
ATOM 781 C CA . LYS A 1 97 ? -0.910 -4.129 11.204 1.00 94.12 97 LYS A CA 1
ATOM 782 C C . LYS A 1 97 ? -0.629 -4.283 9.710 1.00 94.12 97 LYS A C 1
ATOM 784 O O . LYS A 1 97 ? -0.272 -5.378 9.285 1.00 94.12 97 LYS A O 1
ATOM 789 N N . PHE A 1 98 ? -0.693 -3.193 8.948 1.00 92.62 98 PHE A N 1
ATOM 790 C CA . PHE A 1 98 ? -0.376 -3.175 7.522 1.00 92.62 98 PHE A CA 1
ATOM 791 C C . PHE A 1 98 ? 1.017 -3.751 7.248 1.00 92.62 98 PHE A C 1
ATOM 793 O O . PHE A 1 98 ? 1.152 -4.699 6.481 1.00 92.62 98 PHE A O 1
ATOM 800 N N . ASN A 1 99 ? 2.044 -3.264 7.945 1.00 90.31 99 ASN A N 1
ATOM 801 C CA . ASN A 1 99 ? 3.415 -3.747 7.795 1.00 90.31 99 ASN A CA 1
ATOM 802 C C . ASN A 1 99 ? 3.556 -5.233 8.160 1.00 90.31 99 ASN A C 1
ATOM 804 O O . ASN A 1 99 ? 4.305 -5.952 7.500 1.00 90.31 99 ASN A O 1
ATOM 808 N N . SER A 1 100 ? 2.805 -5.723 9.152 1.00 89.50 100 SER A N 1
ATOM 809 C CA . SER A 1 100 ? 2.817 -7.147 9.509 1.00 89.50 100 SER A CA 1
ATOM 810 C C . SER A 1 100 ? 2.228 -8.054 8.425 1.00 89.50 100 SER A C 1
ATOM 812 O O . SER A 1 100 ? 2.650 -9.203 8.317 1.00 89.50 100 SER A O 1
ATOM 814 N N . ILE A 1 101 ? 1.313 -7.544 7.589 1.00 87.25 101 ILE A N 1
ATOM 815 C CA . ILE A 1 101 ? 0.673 -8.304 6.504 1.00 87.25 101 ILE A CA 1
ATOM 816 C C . ILE A 1 101 ? 1.127 -7.879 5.100 1.00 87.25 101 ILE A C 1
ATOM 818 O O . ILE A 1 101 ? 0.671 -8.460 4.122 1.00 87.25 101 ILE A O 1
ATOM 822 N N . LYS A 1 102 ? 2.062 -6.924 4.974 1.00 86.19 102 LYS A N 1
ATOM 823 C CA . LYS A 1 102 ? 2.574 -6.392 3.691 1.00 86.19 102 LYS A CA 1
ATOM 824 C C . LYS A 1 102 ? 3.096 -7.489 2.754 1.00 86.19 102 LYS A C 1
ATOM 826 O O . LYS A 1 102 ? 2.950 -7.386 1.545 1.00 86.19 102 LYS A O 1
ATOM 831 N N . HIS A 1 103 ? 3.666 -8.557 3.309 1.00 84.62 103 HIS A N 1
ATOM 832 C CA . HIS A 1 103 ? 4.150 -9.720 2.555 1.00 84.62 103 HIS A CA 1
ATOM 833 C C . HIS A 1 103 ? 3.029 -10.563 1.916 1.00 84.62 103 HIS A C 1
ATOM 835 O O . HIS A 1 103 ? 3.315 -11.419 1.087 1.00 84.62 103 HIS A O 1
ATOM 841 N N . LYS A 1 104 ? 1.769 -10.350 2.318 1.00 87.31 104 LYS A N 1
ATOM 842 C CA . LYS A 1 104 ? 0.584 -11.017 1.763 1.00 87.31 104 LYS A CA 1
ATOM 843 C C . LYS A 1 104 ? -0.072 -10.226 0.631 1.00 87.31 104 LYS A C 1
ATOM 845 O O . LYS A 1 104 ? -1.021 -10.739 0.043 1.00 87.31 104 LYS A O 1
ATOM 850 N N . LEU A 1 105 ? 0.378 -8.992 0.364 1.00 86.56 105 LEU A N 1
ATOM 851 C CA . LEU A 1 105 ? -0.175 -8.183 -0.721 1.00 86.56 105 LEU A CA 1
ATOM 852 C C . LEU A 1 105 ? -0.047 -8.950 -2.045 1.00 86.56 105 LEU A C 1
ATOM 854 O O . LEU A 1 105 ? 1.016 -9.495 -2.343 1.00 86.56 105 LEU A O 1
ATOM 858 N N . LYS A 1 106 ? -1.149 -9.015 -2.794 1.00 80.94 106 LYS A N 1
ATOM 859 C CA . LYS A 1 106 ? -1.240 -9.684 -4.100 1.00 80.94 106 LYS A CA 1
ATOM 860 C C . LYS A 1 106 ? -0.828 -8.728 -5.200 1.00 80.94 106 LYS A C 1
ATOM 862 O O . LYS A 1 106 ? -1.377 -7.605 -5.179 1.00 80.94 106 LYS A O 1
#

Mean predicted aligned error: 9.18 Å

Nearest PDB structures (foldseek):
  3fbl-assembly1_A  TM=7.346E-01  e=1.475E+00  Captovirus AFV1
  7bqn-assembly1_A  TM=4.979E-01  e=2.057E+00  synthetic construct
  5j0l-assembly2_D  TM=4.067E-01  e=6.963E+00  synthetic construct